Protein AF-A0A7C3M940-F1 (afdb_monomer)

Secondary structure (DSSP, 8-state):
-EEEEEE--S--SS-HHHHHHHHHHHH-GGGEEE-SSTTSSSEEEEEESSTT-GGGGG---SSEEEE-S---HHHHHHHH--

Sequence (82 aa):
MIGIKYCGGCNSTYKRESVEDEIREVFGEENVVYASRCEDVDILVVICGCKTACASREVNCKNSVVIDEPKSKDELRKLIKS

pLDDT: mean 77.51, std 11.86, range [52.53, 90.81]

Mean predicted aligned error: 6.62 Å

Structure (mmCIF, N/CA/C/O backbone):
data_AF-A0A7C3M940-F1
#
_entry.id   AF-A0A7C3M940-F1
#
loop_
_atom_site.group_PDB
_atom_site.id
_atom_site.type_symbol
_atom_site.label_atom_id
_atom_site.label_alt_id
_atom_site.label_comp_id
_atom_site.label_asym_id
_atom_site.label_entity_id
_atom_site.label_seq_id
_atom_site.pdbx_PDB_ins_code
_atom_site.Cartn_x
_atom_site.Cartn_y
_atom_site.Cartn_z
_atom_site.occupancy
_atom_site.B_iso_or_equiv
_atom_site.auth_seq_id
_atom_site.auth_comp_id
_atom_site.auth_asym_id
_atom_site.auth_atom_id
_atom_site.pdbx_PDB_model_num
ATOM 1 N N . MET A 1 1 ? -9.949 -5.926 2.548 1.00 84.31 1 MET A N 1
ATOM 2 C CA . MET A 1 1 ? -8.762 -6.321 1.769 1.00 84.31 1 MET A CA 1
ATOM 3 C C . MET A 1 1 ? -8.251 -5.112 0.999 1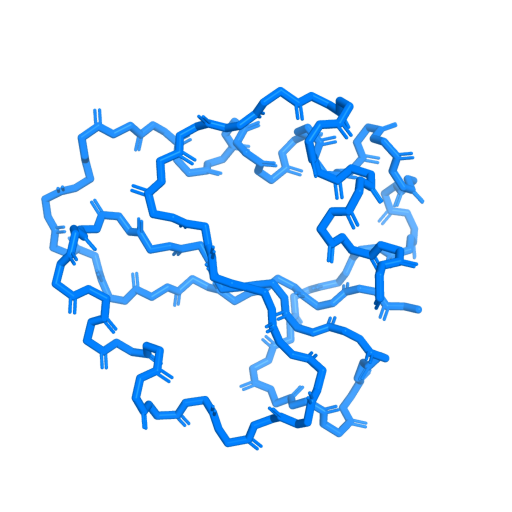.00 84.31 1 MET A C 1
ATOM 5 O O . MET A 1 1 ? -9.031 -4.469 0.303 1.00 84.31 1 MET A O 1
ATOM 9 N N . ILE A 1 2 ? -6.980 -4.755 1.186 1.00 89.31 2 ILE A N 1
ATOM 10 C CA . ILE A 1 2 ? -6.343 -3.562 0.610 1.00 89.31 2 ILE A CA 1
ATOM 11 C C . ILE A 1 2 ? -5.464 -4.001 -0.558 1.00 89.31 2 ILE A C 1
ATOM 13 O O . ILE A 1 2 ? -4.602 -4.859 -0.395 1.00 89.31 2 ILE A O 1
ATOM 17 N N .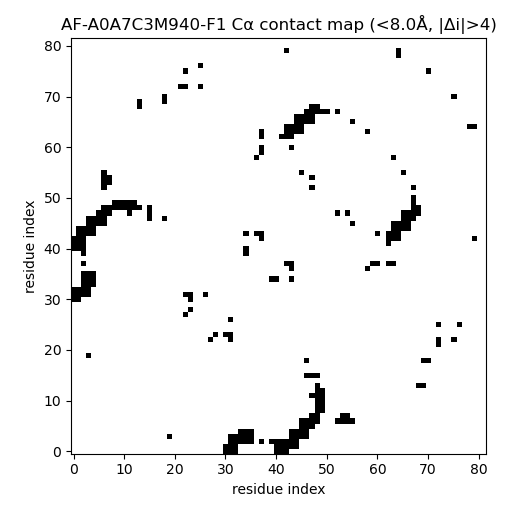 GLY A 1 3 ? -5.670 -3.407 -1.727 1.00 89.31 3 GLY A N 1
ATOM 18 C CA . GLY A 1 3 ? -4.839 -3.639 -2.900 1.00 89.31 3 GLY A CA 1
ATOM 19 C C . GLY A 1 3 ? -3.727 -2.612 -3.013 1.00 89.31 3 GLY A C 1
ATOM 20 O O . GLY A 1 3 ? -4.005 -1.423 -2.932 1.00 89.31 3 GLY A O 1
ATOM 21 N N . ILE A 1 4 ? -2.493 -3.032 -3.270 1.00 88.12 4 ILE A N 1
ATOM 22 C CA . ILE A 1 4 ? -1.391 -2.140 -3.636 1.00 88.12 4 ILE A CA 1
ATOM 23 C C . ILE A 1 4 ? -1.152 -2.230 -5.139 1.00 88.12 4 ILE A C 1
ATOM 25 O O . ILE A 1 4 ? -0.983 -3.316 -5.702 1.00 88.12 4 ILE A O 1
ATOM 29 N N . LYS A 1 5 ? -1.103 -1.063 -5.781 1.00 86.12 5 LYS A N 1
ATOM 30 C CA . LYS A 1 5 ? -0.725 -0.895 -7.182 1.00 86.12 5 LYS A CA 1
ATOM 31 C C . LYS A 1 5 ? 0.400 0.121 -7.294 1.00 86.12 5 LYS A C 1
ATOM 33 O O . LYS A 1 5 ? 0.286 1.253 -6.833 1.00 86.12 5 LYS A O 1
ATOM 38 N N . TYR A 1 6 ? 1.460 -0.245 -8.000 1.00 82.00 6 TYR A N 1
ATOM 39 C CA . TYR A 1 6 ? 2.521 0.692 -8.342 1.00 82.00 6 TYR A CA 1
ATOM 40 C C . TYR A 1 6 ? 2.228 1.412 -9.657 1.00 82.00 6 TYR A C 1
ATOM 42 O O . TYR A 1 6 ? 1.885 0.794 -10.664 1.00 82.00 6 TYR A O 1
ATOM 50 N N . CYS A 1 7 ? 2.385 2.734 -9.656 1.00 70.94 7 CYS A N 1
ATOM 51 C CA . CYS A 1 7 ? 2.303 3.562 -10.858 1.00 70.94 7 CYS A CA 1
ATOM 52 C C . CYS A 1 7 ? 3.698 3.761 -11.482 1.00 70.94 7 CYS A C 1
ATOM 54 O O . CYS A 1 7 ? 4.689 3.918 -10.763 1.00 70.94 7 CYS A O 1
ATOM 56 N N . GLY A 1 8 ? 3.742 3.751 -12.825 1.00 58.59 8 GLY A N 1
ATOM 57 C CA . GLY A 1 8 ? 4.902 3.882 -13.719 1.00 58.59 8 GLY A CA 1
ATOM 58 C C . GLY A 1 8 ? 6.173 4.504 -13.123 1.00 58.59 8 GLY A C 1
ATOM 59 O O . GLY A 1 8 ? 6.165 5.601 -12.569 1.00 58.59 8 GLY A O 1
ATOM 60 N N . GLY A 1 9 ? 7.279 3.769 -13.265 1.00 54.41 9 GLY A N 1
ATOM 61 C CA . GLY A 1 9 ? 8.608 3.954 -12.666 1.00 54.41 9 GLY A CA 1
ATOM 62 C C . GLY A 1 9 ? 9.392 5.233 -12.995 1.00 54.41 9 GLY A C 1
ATOM 63 O O . GLY A 1 9 ? 10.616 5.198 -12.966 1.00 54.41 9 GLY A O 1
ATOM 64 N N . CYS A 1 10 ? 8.751 6.359 -13.301 1.00 53.38 10 CYS A N 1
ATOM 65 C CA . CYS A 1 10 ? 9.471 7.599 -13.592 1.00 53.38 10 CYS A CA 1
ATOM 66 C C . CYS A 1 10 ? 9.920 8.292 -12.290 1.00 53.38 10 CYS A C 1
ATOM 68 O O . CYS A 1 10 ? 9.076 8.662 -11.481 1.00 53.38 10 CYS A O 1
ATOM 70 N N . ASN A 1 11 ? 11.237 8.458 -12.105 1.00 52.53 11 ASN A N 1
ATOM 71 C CA . ASN A 1 11 ? 11.900 9.288 -11.082 1.00 52.53 11 ASN A CA 1
ATOM 72 C C . ASN A 1 11 ? 11.318 9.208 -9.658 1.00 52.53 11 ASN A C 1
ATOM 74 O O . ASN A 1 11 ? 10.829 10.198 -9.118 1.00 52.53 11 ASN A O 1
ATOM 78 N N . SER A 1 12 ? 11.418 8.032 -9.028 1.00 56.16 12 SER A N 1
ATOM 79 C CA . SER A 1 12 ? 11.053 7.878 -7.617 1.00 56.16 12 SER A CA 1
ATOM 80 C C . SER A 1 12 ? 11.956 8.727 -6.722 1.00 56.16 12 SER A C 1
ATOM 82 O O . SER A 1 12 ? 13.123 8.398 -6.536 1.00 56.16 12 SER A O 1
ATOM 84 N N . THR A 1 13 ? 11.417 9.802 -6.149 1.00 61.25 13 THR A N 1
ATOM 85 C CA . THR A 1 13 ? 12.126 10.639 -5.162 1.00 61.25 13 THR A CA 1
ATOM 86 C C . THR A 1 13 ? 12.180 9.998 -3.773 1.00 61.25 13 THR A C 1
ATOM 88 O O . THR A 1 13 ? 12.887 10.489 -2.897 1.00 61.25 13 THR A O 1
ATOM 91 N N . TYR A 1 14 ? 11.454 8.894 -3.573 1.00 68.94 14 TYR A N 1
ATOM 92 C CA . TYR A 1 14 ? 11.392 8.126 -2.333 1.00 68.94 14 TYR A CA 1
ATOM 93 C C . TYR A 1 14 ? 11.249 6.619 -2.610 1.00 68.94 14 TYR A C 1
ATOM 95 O O . TYR A 1 14 ? 10.830 6.201 -3.702 1.00 68.94 14 TYR A O 1
ATOM 103 N N . LYS A 1 15 ? 11.602 5.802 -1.608 1.00 73.12 15 LYS A N 1
ATOM 104 C CA . LYS A 1 15 ? 11.443 4.343 -1.641 1.00 73.12 15 LYS A CA 1
ATOM 105 C C . LYS A 1 15 ? 9.972 3.987 -1.451 1.00 73.12 15 LYS A C 1
ATOM 107 O O . LYS A 1 15 ? 9.417 4.170 -0.373 1.00 73.12 15 LYS A O 1
ATOM 112 N N . ARG A 1 16 ? 9.345 3.485 -2.512 1.00 77.62 16 ARG A N 1
ATOM 113 C CA . ARG A 1 16 ? 7.927 3.089 -2.507 1.00 77.62 16 ARG A CA 1
ATOM 114 C C . ARG A 1 16 ? 7.671 1.891 -1.595 1.00 77.62 16 ARG A C 1
ATOM 116 O O . ARG A 1 16 ? 6.629 1.842 -0.957 1.00 77.62 16 ARG A O 1
ATOM 123 N N . GLU A 1 17 ? 8.661 1.006 -1.497 1.00 81.44 17 GLU A N 1
ATOM 124 C CA . GLU A 1 17 ? 8.678 -0.142 -0.587 1.00 81.44 17 GLU A CA 1
ATOM 125 C C . GLU A 1 17 ? 8.477 0.299 0.866 1.00 81.44 17 GLU A C 1
ATOM 127 O O . GLU A 1 17 ? 7.712 -0.319 1.583 1.00 81.44 17 GLU A O 1
ATOM 132 N N . SER A 1 18 ? 9.049 1.437 1.284 1.00 83.38 18 SER A N 1
ATOM 133 C CA . SER A 1 18 ? 8.863 1.940 2.652 1.00 83.38 18 SER A CA 1
ATOM 134 C C . SER A 1 18 ? 7.415 2.338 2.950 1.00 83.38 18 SER A C 1
ATOM 136 O O . SER A 1 18 ? 6.935 2.115 4.053 1.00 83.38 18 SER A O 1
ATOM 138 N N . VAL A 1 19 ? 6.696 2.892 1.968 1.00 84.94 19 VAL A N 1
ATOM 139 C CA . VAL A 1 19 ? 5.262 3.197 2.120 1.00 84.94 19 VAL A CA 1
ATOM 140 C C . VAL A 1 19 ? 4.447 1.912 2.189 1.00 84.94 19 VAL A C 1
ATOM 142 O O . VAL A 1 19 ? 3.512 1.805 2.975 1.00 84.94 19 VAL A O 1
ATOM 145 N N . GLU A 1 20 ? 4.794 0.933 1.365 1.00 87.44 20 GLU A N 1
ATOM 146 C CA . GLU A 1 20 ? 4.154 -0.373 1.388 1.00 87.44 20 GLU A CA 1
ATOM 147 C C . GLU A 1 20 ? 4.384 -1.112 2.718 1.00 87.44 20 GLU A C 1
ATOM 149 O O . GLU A 1 20 ? 3.422 -1.634 3.283 1.00 87.44 20 GLU A O 1
ATOM 154 N N . ASP A 1 21 ? 5.608 -1.100 3.245 1.00 88.25 21 ASP A N 1
ATOM 155 C CA . ASP A 1 21 ? 5.944 -1.667 4.552 1.00 88.25 21 ASP A CA 1
ATOM 156 C C . ASP A 1 21 ? 5.114 -1.007 5.657 1.00 88.25 21 ASP A C 1
ATOM 158 O O . ASP A 1 21 ? 4.528 -1.698 6.488 1.00 88.25 21 ASP A O 1
ATOM 162 N N . G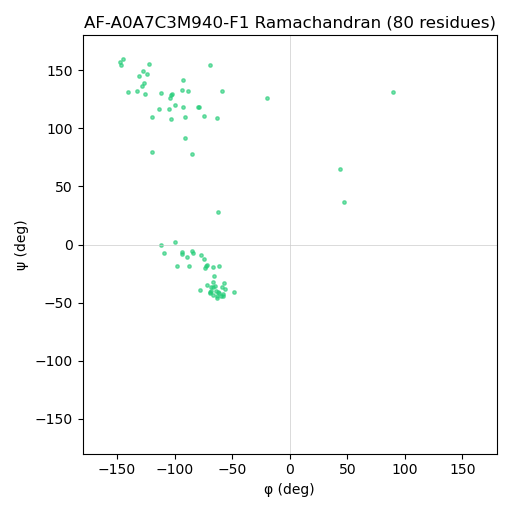LU A 1 22 ? 4.976 0.323 5.633 1.00 88.56 22 GLU A N 1
ATOM 163 C CA . GLU A 1 22 ? 4.122 1.033 6.589 1.00 88.56 22 GLU A CA 1
ATOM 164 C C . GLU A 1 22 ? 2.647 0.629 6.469 1.00 88.56 22 GLU A C 1
ATOM 166 O O . GLU A 1 22 ? 1.978 0.447 7.488 1.00 88.56 22 GLU A O 1
ATOM 171 N N . ILE A 1 23 ? 2.124 0.448 5.253 1.00 87.81 23 ILE A N 1
ATOM 172 C CA . ILE A 1 23 ? 0.745 -0.021 5.043 1.00 87.81 23 ILE A CA 1
ATOM 173 C C . ILE A 1 23 ? 0.576 -1.437 5.606 1.00 87.81 23 ILE A C 1
ATOM 175 O O . ILE A 1 23 ? -0.387 -1.689 6.334 1.00 87.81 23 ILE A O 1
ATOM 179 N N . ARG A 1 24 ? 1.507 -2.353 5.321 1.00 90.31 24 ARG A N 1
ATOM 180 C CA . ARG A 1 24 ? 1.477 -3.720 5.865 1.00 90.31 24 ARG A CA 1
ATOM 181 C C . ARG A 1 24 ? 1.567 -3.732 7.383 1.00 90.31 24 ARG A C 1
ATOM 183 O O . ARG A 1 24 ? 0.807 -4.449 8.024 1.00 90.31 24 ARG A O 1
ATOM 190 N N . GLU A 1 25 ? 2.420 -2.899 7.970 1.00 89.88 25 GLU A N 1
ATOM 191 C CA . GLU A 1 25 ? 2.556 -2.808 9.425 1.00 89.88 25 GLU A CA 1
ATOM 192 C C . GLU A 1 25 ? 1.283 -2.249 10.086 1.00 89.88 25 GLU A C 1
ATOM 194 O O . GLU A 1 25 ? 0.889 -2.678 11.169 1.00 89.88 25 GLU A O 1
ATOM 199 N N . VAL A 1 26 ? 0.609 -1.295 9.436 1.00 88.88 26 VAL A N 1
ATOM 200 C CA . VAL A 1 26 ? -0.593 -0.647 9.978 1.00 88.88 26 VAL A CA 1
ATOM 201 C C . VAL A 1 26 ? -1.845 -1.516 9.846 1.00 88.88 26 VAL A C 1
ATOM 203 O O . VAL A 1 26 ? -2.688 -1.483 10.748 1.00 88.88 26 VAL A O 1
ATOM 206 N N . PHE A 1 27 ? -1.998 -2.233 8.731 1.00 87.75 27 PHE A N 1
ATOM 207 C CA . PHE A 1 27 ? -3.225 -2.966 8.391 1.00 87.75 27 PHE A CA 1
ATOM 208 C C . PHE A 1 27 ? -3.096 -4.493 8.480 1.00 87.75 27 PHE A C 1
ATOM 210 O O . PHE A 1 27 ? -4.114 -5.177 8.390 1.00 87.75 27 PHE A O 1
ATOM 217 N N . GLY A 1 28 ? -1.894 -5.022 8.702 1.00 90.00 28 GLY A N 1
ATOM 218 C CA . GLY A 1 28 ? -1.604 -6.456 8.702 1.00 90.00 28 GLY A CA 1
ATOM 219 C C . GLY A 1 28 ? -1.230 -6.946 7.306 1.00 90.00 28 GLY A C 1
ATOM 220 O O . GLY A 1 28 ? -1.924 -6.658 6.327 1.00 90.00 28 GLY A O 1
ATOM 221 N N . GLU A 1 29 ? -0.129 -7.689 7.211 1.00 88.44 29 GLU A N 1
ATOM 222 C CA . GLU A 1 29 ? 0.398 -8.210 5.945 1.00 88.44 29 GLU A CA 1
ATOM 223 C C . GLU A 1 29 ? -0.621 -9.109 5.229 1.00 88.44 29 GLU A C 1
ATOM 225 O O . GLU A 1 29 ? -0.772 -9.012 4.014 1.00 88.44 29 GLU A O 1
ATOM 230 N N . GLU A 1 30 ? -1.405 -9.895 5.973 1.00 88.62 30 GLU A N 1
ATOM 231 C CA . GLU A 1 30 ? -2.449 -10.763 5.416 1.00 88.62 30 GLU A CA 1
ATOM 232 C C . GLU A 1 30 ? -3.623 -10.006 4.775 1.00 88.62 30 GLU A C 1
ATOM 234 O O . GLU A 1 30 ? -4.357 -10.572 3.964 1.00 88.62 30 GLU A O 1
ATOM 239 N N . ASN A 1 31 ? -3.806 -8.726 5.113 1.00 87.75 31 ASN A N 1
ATOM 240 C CA 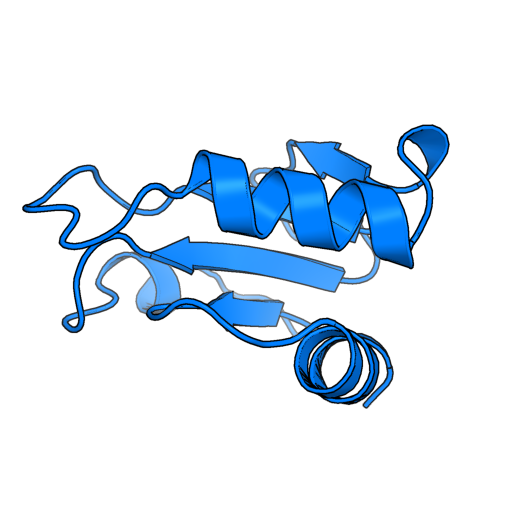. ASN A 1 31 ? -4.894 -7.896 4.592 1.00 87.75 31 ASN A CA 1
ATOM 241 C C . ASN A 1 31 ? -4.483 -7.084 3.360 1.00 87.75 31 ASN A C 1
ATOM 243 O O . ASN A 1 31 ? -5.340 -6.418 2.764 1.00 87.75 31 ASN A O 1
ATOM 247 N N . VAL A 1 32 ? -3.199 -7.119 2.994 1.00 90.38 32 VAL A N 1
ATOM 248 C CA . VAL A 1 32 ? -2.599 -6.316 1.929 1.00 90.38 32 VAL A CA 1
ATOM 249 C C . VAL A 1 32 ? -2.158 -7.227 0.788 1.00 90.38 32 VAL A C 1
ATOM 251 O O . VAL A 1 32 ? -1.258 -8.049 0.929 1.00 90.38 32 VAL A O 1
ATOM 254 N N . VAL A 1 33 ? -2.761 -7.042 -0.382 1.00 90.81 33 VAL A N 1
ATOM 255 C CA . VAL A 1 33 ? -2.480 -7.829 -1.587 1.00 90.81 33 VAL A CA 1
ATOM 256 C C . VAL A 1 33 ? -2.047 -6.921 -2.727 1.00 90.81 33 VAL A C 1
ATOM 258 O O . VAL A 1 33 ? -2.409 -5.751 -2.776 1.00 90.81 33 VAL A O 1
ATOM 261 N N . TYR A 1 34 ? -1.294 -7.445 -3.688 1.00 88.25 34 TYR A N 1
ATOM 262 C CA . TYR A 1 34 ? -1.063 -6.716 -4.932 1.00 88.25 34 TYR A CA 1
ATOM 263 C C . TYR A 1 34 ? -2.284 -6.865 -5.832 1.00 88.25 34 TYR A C 1
ATOM 265 O O . TYR A 1 34 ? -2.624 -7.974 -6.240 1.00 88.25 34 TYR A O 1
ATOM 273 N N . ALA A 1 35 ? -2.929 -5.749 -6.161 1.00 85.25 35 ALA A N 1
ATOM 274 C CA . ALA A 1 35 ? -4.106 -5.743 -7.018 1.00 85.25 35 ALA A CA 1
ATOM 275 C C . ALA A 1 35 ? -3.915 -4.750 -8.159 1.00 85.25 35 ALA A C 1
ATOM 277 O O . ALA A 1 35 ? -3.433 -3.633 -7.982 1.00 85.25 35 ALA A O 1
ATOM 278 N N . SER A 1 36 ? -4.293 -5.163 -9.365 1.00 73.38 36 SER A N 1
ATOM 279 C CA . SER A 1 36 ? -4.259 -4.281 -10.536 1.00 73.38 36 SER A CA 1
ATOM 280 C C . SER A 1 36 ? -5.613 -3.658 -10.850 1.00 73.38 36 SER A C 1
ATOM 282 O O . SER A 1 36 ? -5.636 -2.660 -11.578 1.00 73.38 36 SER A O 1
ATOM 284 N N . ARG A 1 37 ? -6.694 -4.235 -10.313 1.00 75.06 37 ARG A N 1
ATOM 285 C CA . ARG A 1 37 ? -8.090 -3.845 -10.505 1.00 75.06 37 ARG A CA 1
ATOM 286 C C . ARG A 1 37 ? -8.751 -3.657 -9.145 1.00 75.06 37 ARG A C 1
ATOM 288 O O . ARG A 1 37 ? -8.398 -4.326 -8.182 1.00 75.06 37 ARG A O 1
ATOM 295 N N . CYS A 1 38 ? -9.721 -2.757 -9.082 1.00 75.94 38 CYS A N 1
ATOM 296 C CA . CYS A 1 38 ? -10.446 -2.467 -7.843 1.00 75.94 38 CYS A CA 1
ATOM 297 C C . CYS A 1 38 ? -11.605 -3.409 -7.569 1.00 7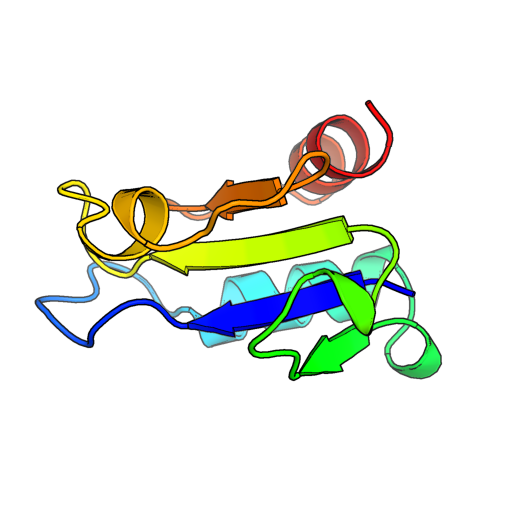5.94 38 CYS A C 1
ATOM 299 O O . CYS A 1 38 ? -12.224 -3.319 -6.525 1.00 75.94 38 CYS A O 1
ATOM 301 N N . GLU A 1 39 ? -11.915 -4.296 -8.505 1.00 79.06 39 GLU A N 1
ATOM 302 C CA . GLU A 1 39 ? -12.933 -5.328 -8.321 1.00 79.06 39 GLU A CA 1
ATOM 303 C C . GLU A 1 39 ? -12.429 -6.442 -7.388 1.00 79.06 39 GLU A C 1
ATOM 305 O O . GLU A 1 39 ? -13.228 -7.152 -6.787 1.00 79.06 39 GLU A O 1
ATOM 310 N N . ASP A 1 40 ? -11.105 -6.556 -7.236 1.00 80.31 40 ASP A N 1
ATOM 311 C CA . ASP A 1 40 ? -10.444 -7.597 -6.448 1.00 80.31 40 ASP A CA 1
ATOM 312 C C . ASP A 1 40 ? -10.254 -7.202 -4.970 1.00 80.31 40 ASP A C 1
ATOM 314 O O . ASP A 1 40 ? -9.853 -8.031 -4.152 1.00 80.31 40 ASP A O 1
ATOM 318 N N . VAL A 1 41 ? -10.483 -5.930 -4.618 1.00 87.50 41 VAL A N 1
ATOM 319 C CA . VAL A 1 41 ? -10.148 -5.353 -3.305 1.00 87.50 41 VAL A CA 1
ATOM 320 C C . VAL A 1 41 ? -11.149 -4.282 -2.880 1.00 87.50 41 VAL A C 1
ATOM 322 O O . VAL A 1 41 ? -11.742 -3.607 -3.712 1.00 87.50 41 VAL A O 1
ATOM 325 N N . ASP A 1 42 ? -11.295 -4.062 -1.573 1.00 86.88 42 ASP A N 1
ATOM 326 C CA . ASP A 1 42 ? -12.205 -3.032 -1.050 1.00 86.88 42 ASP A CA 1
ATOM 327 C C . ASP A 1 42 ? -11.673 -1.613 -1.296 1.00 86.88 42 ASP A C 1
ATOM 329 O O . ASP A 1 42 ? -12.443 -0.672 -1.506 1.00 86.88 42 ASP A O 1
ATOM 333 N N . ILE A 1 43 ? -10.345 -1.462 -1.238 1.00 87.38 43 ILE A N 1
ATOM 334 C CA . ILE A 1 43 ? -9.630 -0.197 -1.415 1.00 87.38 43 ILE A CA 1
ATOM 335 C C . ILE A 1 43 ? -8.361 -0.464 -2.213 1.00 87.38 43 ILE A C 1
ATOM 337 O O . ILE A 1 43 ? -7.584 -1.350 -1.856 1.00 87.38 43 ILE A O 1
ATOM 341 N N . LEU A 1 44 ? -8.119 0.330 -3.257 1.00 88.25 44 LEU A N 1
ATOM 342 C CA . LEU A 1 44 ? -6.876 0.275 -4.022 1.00 88.25 44 LEU A CA 1
ATOM 343 C C . LEU A 1 44 ? -5.967 1.459 -3.683 1.00 88.25 44 LEU A C 1
ATOM 345 O O . LEU A 1 44 ? -6.286 2.612 -3.966 1.00 88.25 44 LEU A O 1
ATOM 349 N N . VAL A 1 45 ? -4.803 1.168 -3.119 1.00 87.75 45 VAL A N 1
ATOM 350 C CA . VAL A 1 45 ? -3.740 2.130 -2.847 1.00 87.75 45 VAL A CA 1
ATOM 351 C C . VAL A 1 45 ? -2.777 2.163 -4.026 1.00 87.75 45 VAL A C 1
ATOM 353 O O . VAL A 1 45 ? -2.127 1.173 -4.361 1.00 87.75 45 VAL A O 1
ATOM 356 N N . VAL A 1 46 ? -2.673 3.324 -4.658 1.00 85.94 46 VAL A N 1
ATOM 357 C CA . VAL A 1 46 ? -1.803 3.562 -5.805 1.00 85.94 46 VAL A CA 1
ATOM 358 C C . VAL A 1 46 ? -0.575 4.326 -5.332 1.00 85.94 46 VAL A C 1
ATOM 360 O O . VAL A 1 46 ? -0.662 5.512 -5.021 1.00 85.94 46 VAL A O 1
ATOM 363 N N . ILE A 1 47 ? 0.577 3.657 -5.287 1.00 83.69 47 ILE A N 1
ATOM 364 C CA . ILE A 1 47 ? 1.843 4.274 -4.880 1.00 83.69 47 ILE A CA 1
ATOM 365 C C . ILE A 1 47 ? 2.548 4.816 -6.132 1.00 83.69 47 ILE A C 1
ATOM 367 O O . ILE A 1 47 ? 3.020 4.066 -6.999 1.00 83.69 47 ILE A O 1
ATOM 371 N N . CYS A 1 48 ? 2.594 6.140 -6.243 1.00 77.25 48 CYS A N 1
ATOM 372 C CA . CYS A 1 48 ? 3.143 6.893 -7.364 1.00 77.25 48 CYS A CA 1
ATOM 373 C C . CYS A 1 48 ? 4.551 7.390 -7.045 1.00 77.25 48 CYS A C 1
ATOM 375 O O . CYS A 1 48 ? 4.745 8.199 -6.155 1.00 77.25 48 CYS A O 1
ATOM 377 N N . GLY A 1 49 ? 5.553 6.992 -7.830 1.00 64.56 49 GLY A N 1
ATOM 378 C CA . GLY A 1 49 ? 6.906 7.528 -7.635 1.00 64.56 49 GLY A CA 1
ATOM 379 C C . GLY A 1 49 ? 7.110 8.966 -8.116 1.00 64.56 49 GLY A C 1
ATOM 380 O O . GLY A 1 49 ? 8.140 9.553 -7.810 1.00 64.56 49 GLY A O 1
ATOM 381 N N . CYS A 1 50 ? 6.173 9.532 -8.878 1.00 65.50 50 CYS A N 1
ATOM 382 C CA . CYS A 1 50 ? 6.283 10.883 -9.418 1.00 65.50 50 CYS A CA 1
ATOM 383 C C . CYS A 1 50 ? 5.004 11.688 -9.146 1.00 65.50 50 CYS A C 1
ATOM 385 O O . CYS A 1 50 ? 3.895 11.154 -9.233 1.00 65.50 50 CYS A O 1
ATOM 387 N N . LYS A 1 51 ? 5.166 12.995 -8.891 1.00 58.69 51 LYS A N 1
ATOM 388 C CA . LYS A 1 51 ? 4.067 13.940 -8.602 1.00 58.69 51 LYS A CA 1
ATOM 389 C C . LYS A 1 51 ? 3.049 14.093 -9.733 1.00 58.69 51 LYS A C 1
ATOM 391 O O . LYS A 1 51 ? 1.955 14.593 -9.516 1.00 58.69 51 LYS A O 1
ATOM 396 N N . THR A 1 52 ? 3.399 13.708 -10.960 1.00 57.78 52 THR A N 1
ATOM 397 C CA . THR A 1 52 ? 2.485 13.797 -12.108 1.00 57.78 52 THR A CA 1
ATOM 398 C C . THR A 1 52 ? 1.366 12.754 -12.023 1.00 57.78 52 THR A C 1
ATOM 400 O O . THR A 1 52 ? 0.356 12.912 -12.703 1.00 57.78 52 THR A O 1
ATOM 403 N N . ALA A 1 53 ? 1.528 11.711 -11.190 1.00 58.53 53 ALA A N 1
ATOM 404 C CA . ALA A 1 53 ? 0.514 10.699 -10.893 1.00 58.53 53 ALA A CA 1
ATOM 405 C C . ALA A 1 53 ? -0.177 10.133 -12.149 1.00 58.53 53 ALA A C 1
ATOM 407 O O . ALA A 1 53 ? -1.370 9.865 -12.143 1.00 58.53 53 ALA A O 1
ATOM 408 N N . CYS A 1 54 ? 0.550 9.948 -13.257 1.00 57.28 54 CYS A N 1
ATOM 409 C CA . CYS A 1 54 ? -0.070 9.643 -14.550 1.00 57.28 54 CYS A CA 1
ATOM 410 C C . CYS A 1 54 ? -0.955 8.384 -14.530 1.00 57.28 54 CYS A C 1
ATOM 412 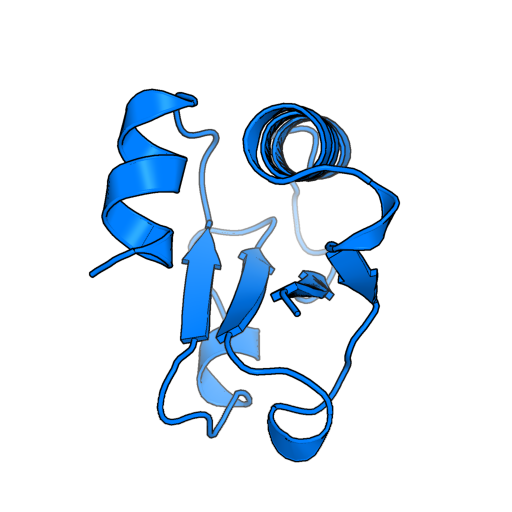O O . CYS A 1 54 ? -1.981 8.375 -15.200 1.00 57.28 54 CYS A O 1
ATOM 414 N N . ALA A 1 55 ? -0.619 7.363 -13.727 1.00 55.75 55 ALA A N 1
ATOM 415 C CA . ALA A 1 55 ? -1.462 6.167 -13.619 1.00 55.75 55 ALA A CA 1
ATOM 416 C C . ALA A 1 55 ? -2.629 6.304 -12.628 1.00 55.75 55 ALA A C 1
ATOM 418 O O . ALA A 1 55 ? -3.480 5.424 -12.618 1.00 55.75 55 ALA A O 1
ATOM 419 N N . SER A 1 56 ? -2.736 7.381 -11.837 1.00 55.22 56 SER A N 1
ATOM 420 C CA . SER A 1 56 ? -3.971 7.638 -11.075 1.00 55.22 56 SER A CA 1
ATOM 421 C C . SER A 1 56 ? -5.151 7.938 -12.005 1.00 55.22 56 SER A C 1
ATOM 423 O O . SER A 1 56 ? -6.287 7.620 -11.674 1.00 55.22 56 SER A O 1
ATOM 425 N N . ARG A 1 57 ? -4.886 8.464 -13.212 1.00 56.12 57 ARG A N 1
ATOM 426 C CA . ARG A 1 57 ? -5.903 8.710 -14.251 1.00 56.12 57 ARG A CA 1
ATOM 427 C C . ARG A 1 57 ? -6.428 7.443 -14.928 1.00 56.12 57 ARG A C 1
ATOM 429 O O . ARG A 1 57 ? -7.487 7.498 -15.540 1.00 56.12 57 ARG A O 1
ATOM 436 N N . GLU A 1 58 ? -5.713 6.325 -14.826 1.00 57.78 58 GLU A N 1
ATOM 437 C CA . GLU A 1 58 ? -6.149 5.026 -15.364 1.00 57.78 58 GLU A CA 1
ATOM 438 C C . GLU A 1 58 ? -6.883 4.172 -14.319 1.00 57.78 58 GLU A C 1
ATOM 440 O O . GLU A 1 58 ? -7.442 3.123 -14.637 1.00 57.78 58 GLU A O 1
ATOM 445 N N . VAL A 1 59 ? -6.895 4.611 -13.060 1.00 62.78 59 VAL A N 1
ATOM 446 C CA . VAL A 1 59 ? -7.507 3.882 -11.951 1.00 62.78 59 VAL A CA 1
ATOM 447 C C . VAL A 1 59 ? -8.962 4.330 -11.825 1.00 62.78 59 VAL A C 1
ATOM 449 O O . VAL A 1 59 ? -9.284 5.311 -11.163 1.00 62.78 59 VAL A O 1
ATOM 452 N N . ASN A 1 60 ? -9.860 3.616 -12.506 1.00 64.31 60 ASN A N 1
ATOM 453 C CA . ASN A 1 60 ? -11.302 3.849 -12.419 1.00 64.31 60 ASN A CA 1
ATOM 454 C C . ASN A 1 60 ? -11.897 3.094 -11.224 1.00 64.31 60 ASN A C 1
ATOM 456 O O . ASN A 1 60 ? -12.467 2.011 -11.370 1.00 64.31 60 ASN A O 1
ATOM 460 N N . CYS A 1 61 ? -11.704 3.642 -10.028 1.00 66.75 61 CYS A N 1
ATOM 461 C CA . CYS A 1 61 ? -12.063 2.982 -8.783 1.00 66.75 61 CYS A CA 1
ATOM 462 C C . CYS A 1 61 ? -12.831 3.920 -7.872 1.00 66.75 61 CYS A C 1
ATOM 464 O O . CYS A 1 61 ? -12.407 5.047 -7.643 1.00 66.75 61 CYS A O 1
ATOM 466 N N . LYS A 1 62 ? -13.953 3.442 -7.322 1.00 70.38 62 LYS A N 1
ATOM 467 C CA . LYS A 1 62 ? -14.735 4.230 -6.358 1.00 70.38 62 LYS A CA 1
ATOM 468 C C . LYS A 1 62 ? -13.946 4.513 -5.079 1.00 70.38 62 LYS A C 1
ATOM 470 O O . LYS A 1 62 ? -14.004 5.627 -4.579 1.00 70.38 62 LYS A O 1
ATOM 475 N N . ASN A 1 63 ? -13.188 3.522 -4.610 1.00 81.06 63 ASN A N 1
ATOM 476 C CA . ASN A 1 63 ? -12.408 3.590 -3.380 1.00 81.06 63 ASN A CA 1
ATOM 477 C C . ASN A 1 63 ? -10.923 3.390 -3.705 1.00 81.06 63 ASN A C 1
ATOM 479 O O . ASN A 1 63 ? -10.384 2.290 -3.575 1.00 81.06 63 ASN A O 1
ATOM 483 N N . SER A 1 64 ? -10.260 4.442 -4.182 1.00 83.31 64 SER A N 1
ATOM 484 C CA . SER A 1 64 ? -8.809 4.422 -4.385 1.00 83.31 64 SER A CA 1
ATOM 485 C C . SER A 1 64 ? -8.119 5.581 -3.691 1.00 83.31 64 SER A C 1
ATOM 487 O O . SER A 1 64 ? -8.582 6.718 -3.765 1.00 83.31 64 SER A O 1
ATOM 489 N N . VAL A 1 65 ? -6.974 5.290 -3.082 1.00 86.12 65 VAL A N 1
ATOM 490 C CA . VAL A 1 65 ? -6.103 6.268 -2.426 1.00 86.12 65 VAL A CA 1
ATOM 491 C C . VAL A 1 65 ? -4.822 6.376 -3.237 1.00 86.12 65 VAL A C 1
ATOM 493 O O . VAL A 1 65 ? -4.203 5.365 -3.553 1.00 86.12 65 VAL A O 1
ATOM 496 N N . VAL A 1 66 ? -4.403 7.592 -3.571 1.00 84.12 66 VAL A N 1
ATOM 497 C CA . VAL A 1 66 ? -3.136 7.832 -4.273 1.00 84.12 66 VAL A CA 1
ATOM 498 C C . VAL A 1 66 ? -2.114 8.348 -3.267 1.00 84.12 66 VAL A C 1
ATOM 500 O O . VAL A 1 66 ? -2.400 9.286 -2.525 1.00 84.12 66 VAL A O 1
ATOM 503 N N . ILE A 1 67 ? -0.936 7.727 -3.238 1.00 83.06 67 ILE A N 1
ATOM 504 C CA . ILE A 1 67 ? 0.194 8.135 -2.402 1.00 83.06 67 ILE A CA 1
ATOM 505 C C . ILE A 1 67 ? 1.359 8.478 -3.323 1.00 83.06 67 ILE A C 1
ATOM 507 O O . ILE A 1 67 ? 1.943 7.594 -3.946 1.00 83.06 67 ILE A O 1
ATOM 511 N N . ASP A 1 68 ? 1.688 9.758 -3.409 1.00 80.19 68 ASP A N 1
ATOM 512 C CA . ASP A 1 68 ? 2.758 10.328 -4.233 1.00 80.19 68 ASP A CA 1
ATOM 513 C C . ASP A 1 68 ? 3.927 10.898 -3.408 1.00 80.19 68 ASP A C 1
ATOM 515 O O . ASP A 1 68 ? 4.918 11.382 -3.962 1.00 80.19 68 ASP A O 1
ATOM 519 N N . GLU A 1 69 ? 3.830 10.808 -2.083 1.00 77.12 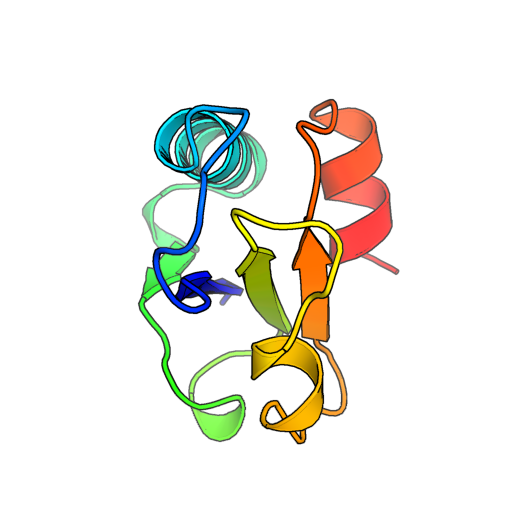69 GLU A N 1
ATOM 520 C CA . GLU A 1 69 ? 4.862 11.165 -1.116 1.00 77.12 69 GLU A CA 1
ATOM 521 C C . GLU A 1 69 ? 4.788 10.247 0.120 1.00 77.12 69 GLU A C 1
ATOM 523 O O . GLU A 1 69 ? 3.729 9.674 0.390 1.00 77.12 69 GLU A O 1
ATOM 528 N N . PRO A 1 70 ? 5.879 10.083 0.890 1.00 79.25 70 PRO A N 1
ATOM 529 C CA . PRO A 1 70 ? 5.850 9.335 2.145 1.00 79.25 70 PRO A CA 1
ATOM 530 C C . PRO A 1 70 ? 4.843 9.945 3.128 1.00 79.25 70 PRO A C 1
ATOM 532 O O . PRO A 1 70 ? 4.853 11.155 3.351 1.00 79.25 70 PRO A O 1
ATOM 535 N N . LYS A 1 71 ? 3.995 9.112 3.736 1.00 81.75 71 LYS A N 1
ATOM 536 C CA . LYS A 1 71 ? 2.989 9.535 4.720 1.00 81.75 71 LYS A CA 1
ATOM 537 C C . LYS A 1 71 ? 3.174 8.780 6.016 1.00 81.75 71 LYS A C 1
ATOM 539 O O . LYS A 1 71 ? 3.535 7.614 5.995 1.00 81.75 71 LYS A O 1
ATOM 544 N N . SER A 1 72 ? 2.873 9.446 7.125 1.00 84.75 72 SER A N 1
ATOM 545 C CA . SER A 1 72 ? 2.922 8.817 8.444 1.00 84.75 72 SER A CA 1
ATOM 546 C C . SER A 1 72 ? 1.812 7.773 8.625 1.00 84.75 72 SER A C 1
ATOM 548 O O . SER A 1 72 ? 0.725 7.888 8.051 1.00 84.75 72 SER A O 1
ATOM 550 N N . LYS A 1 73 ? 2.040 6.796 9.509 1.00 83.19 73 LYS A N 1
ATOM 551 C CA . LYS A 1 73 ? 1.062 5.755 9.885 1.00 83.19 73 LYS A CA 1
ATOM 552 C C . LYS A 1 73 ? -0.329 6.304 10.228 1.00 83.19 73 LYS A C 1
ATOM 554 O O . LYS A 1 73 ? -1.339 5.728 9.823 1.00 83.19 73 LYS A O 1
ATOM 559 N N . ASP A 1 74 ? -0.408 7.423 10.946 1.00 85.62 74 ASP A N 1
ATOM 560 C CA . ASP A 1 74 ? -1.682 8.064 11.297 1.00 85.62 74 ASP A CA 1
ATOM 561 C C . ASP A 1 74 ? -2.409 8.661 10.087 1.00 85.62 74 ASP A C 1
ATOM 563 O O . ASP A 1 74 ? -3.638 8.592 10.007 1.00 85.62 74 ASP A O 1
ATOM 567 N N . GLU A 1 75 ? -1.677 9.216 9.122 1.00 85.50 75 GLU A N 1
ATOM 568 C CA . GLU A 1 75 ? -2.267 9.692 7.869 1.00 85.50 75 GLU A CA 1
ATOM 569 C C . GLU A 1 75 ? -2.758 8.538 7.001 1.00 85.50 75 GLU A C 1
ATOM 571 O O . GLU A 1 75 ? -3.867 8.614 6.475 1.00 85.50 75 GLU A O 1
ATOM 576 N N . LEU A 1 76 ? -1.991 7.447 6.906 1.00 84.56 76 LEU A N 1
ATOM 577 C CA . LEU A 1 76 ? -2.406 6.239 6.183 1.00 84.56 76 LEU A CA 1
ATOM 578 C C . LEU A 1 76 ? -3.714 5.678 6.755 1.00 84.56 76 LEU A C 1
ATOM 580 O O . LEU A 1 76 ? -4.632 5.352 6.003 1.00 84.56 76 LEU A O 1
ATOM 584 N N . ARG A 1 77 ? -3.845 5.645 8.089 1.00 84.75 77 ARG A N 1
ATOM 585 C CA . ARG A 1 77 ? -5.088 5.242 8.768 1.00 84.75 77 ARG A CA 1
ATOM 586 C C . ARG A 1 77 ? -6.265 6.126 8.398 1.00 84.75 77 ARG A C 1
ATOM 588 O O . ARG A 1 77 ? -7.342 5.596 8.150 1.00 84.75 77 ARG A O 1
ATOM 595 N N . LYS A 1 78 ? -6.075 7.446 8.373 1.00 85.06 78 LYS A N 1
ATOM 596 C CA . LYS A 1 78 ? -7.139 8.390 8.008 1.00 85.06 78 LYS A CA 1
ATOM 597 C C . LYS A 1 78 ? -7.533 8.245 6.543 1.00 85.06 78 LYS A C 1
ATOM 599 O O . LYS A 1 78 ? -8.716 8.211 6.260 1.00 85.06 78 LYS A O 1
ATOM 604 N N . LEU A 1 79 ? -6.566 8.114 5.638 1.00 82.62 79 LEU A N 1
ATOM 605 C CA . LEU A 1 79 ? -6.820 8.026 4.198 1.00 82.62 79 LEU A CA 1
ATOM 606 C C . LEU A 1 79 ? -7.525 6.730 3.792 1.00 82.62 79 LEU A C 1
ATOM 608 O O . LEU A 1 79 ? -8.406 6.762 2.944 1.00 82.62 79 LEU A O 1
ATOM 612 N N . ILE A 1 80 ? -7.141 5.599 4.387 1.00 80.00 80 ILE A N 1
ATOM 613 C CA . ILE A 1 80 ? -7.674 4.277 4.024 1.00 80.00 80 ILE A CA 1
ATOM 614 C C . ILE A 1 80 ? -8.956 3.942 4.812 1.00 80.00 80 ILE A C 1
ATOM 616 O O . ILE A 1 80 ? -9.709 3.071 4.399 1.00 80.00 80 ILE A O 1
ATOM 620 N N . LYS A 1 81 ? -9.252 4.616 5.934 1.00 72.81 81 LYS A N 1
ATOM 621 C CA . LYS A 1 81 ? -10.519 4.430 6.676 1.00 72.81 81 LYS A CA 1
ATOM 622 C C . LYS A 1 81 ? -11.587 5.502 6.404 1.00 72.81 81 LYS A C 1
ATOM 624 O O . LYS A 1 81 ? -12.617 5.463 7.079 1.00 72.81 81 LYS A O 1
ATOM 629 N N . SER A 1 82 ? -11.333 6.466 5.514 1.00 56.88 82 SER A N 1
ATOM 630 C CA . SER A 1 82 ? -12.274 7.559 5.220 1.00 56.88 82 SER A CA 1
ATOM 631 C C . SER A 1 82 ? -13.306 7.202 4.160 1.00 56.88 82 SER A C 1
ATOM 633 O O . SER A 1 82 ? -13.067 6.264 3.371 1.00 56.88 82 SER A O 1
#

InterPro domains:
  IPR059596 AF_0334-like [PF27236] (2-81)

Radius of gyration: 11.56 Å; Cα contacts (8 Å, |Δi|>4): 137; chains: 1; bounding box: 27×25×27 Å

Solvent-accessible surface area (backbone atoms only — not comparable to full-atom values): 4848 Å² total; per-residue (Å²): 88,37,15,43,30,82,31,71,88,52,71,55,86,60,69,6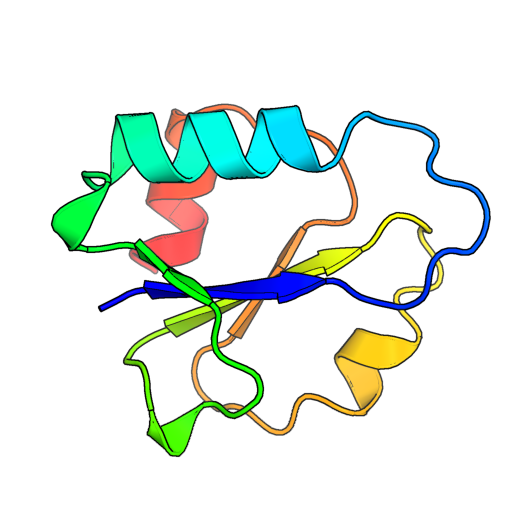4,65,60,52,50,50,48,49,27,72,73,66,39,59,93,38,52,43,82,34,96,54,55,90,81,27,70,31,32,37,34,44,25,34,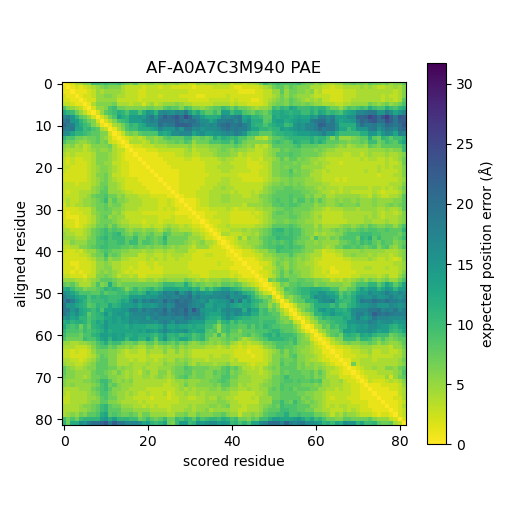29,87,79,41,72,51,61,79,72,57,89,48,96,48,59,45,79,41,55,65,92,72,54,71,71,55,52,51,52,64,74,71,104

Foldseek 3Di:
DEAEAEDDDPAQPDDLVVLVVLLCVLPPVVQYYHDPACVVHVEYEYEYSAPVPVCVVVHPHPHYHYHNDRDDSVVSCVNNVD

Nearest PDB structures (foldseek):
  7mjz-assembly1_A  TM=5.487E-01  e=3.699E+00  Bacteroides uniformis
  7dvb-assembly3_C  TM=3.251E-01  e=7.622E+00  Bacteroides thetaiotaomicron
  7dvb-assembly4_D  TM=3.250E-01  e=9.284E+00  Bacteroides thetaiotaomicron

Organism: Archaeoglobus fulgidus (NCBI:txid2234)